Protein AF-A0AAN6W447-F1 (afdb_monomer_lite)

Sequence (96 aa):
PGYKYGMYQSALWSEDESVLNFAAGCFPQVPAERKQQVEAVTADRRSLKAWKLKDRLKIKFEATDNLAIHLLFDSQKRIIYLFHRAAYLKAHLNMW

Structure (mmCIF, N/CA/C/O backbone):
data_AF-A0AAN6W447-F1
#
_entry.id   AF-A0AAN6W447-F1
#
loop_
_atom_site.group_PDB
_atom_site.id
_atom_site.type_symbol
_atom_site.label_atom_id
_atom_site.label_alt_id
_atom_site.label_comp_id
_atom_site.label_asym_id
_atom_site.label_entity_id
_atom_site.label_seq_id
_atom_site.pdbx_PDB_ins_code
_atom_site.Cartn_x
_atom_site.Cartn_y
_atom_site.Cartn_z
_atom_site.occupancy
_atom_site.B_iso_or_equiv
_atom_site.auth_seq_id
_atom_site.auth_comp_id
_atom_site.auth_asym_id
_atom_site.auth_atom_id
_atom_site.pdbx_PDB_model_num
ATOM 1 N N . PRO A 1 1 ? -5.074 -1.184 -20.813 1.00 38.44 1 PRO A N 1
ATOM 2 C CA . PRO A 1 1 ? -6.166 -0.240 -20.460 1.00 38.44 1 PRO A CA 1
ATOM 3 C C . PRO A 1 1 ? -5.946 0.353 -19.059 1.00 38.44 1 PRO A C 1
ATOM 5 O O . PRO A 1 1 ? -5.881 -0.399 -18.093 1.00 38.44 1 PRO A O 1
ATOM 8 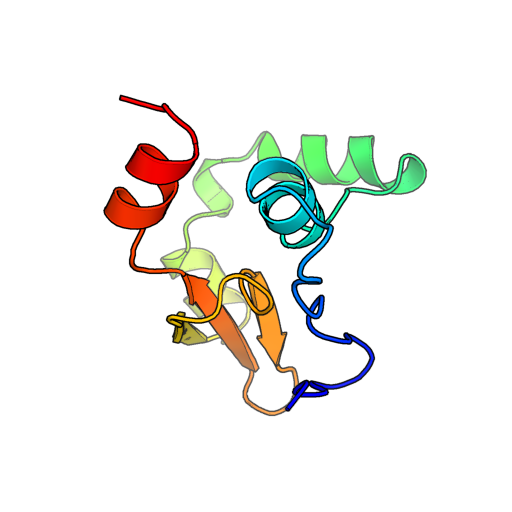N N . GLY A 1 2 ? -5.763 1.674 -18.953 1.00 42.56 2 GLY A N 1
ATOM 9 C CA . GLY A 1 2 ? -5.618 2.358 -17.662 1.00 42.56 2 GLY A CA 1
ATOM 10 C C . GLY A 1 2 ? -6.956 2.432 -16.933 1.00 42.56 2 GLY A C 1
ATOM 11 O O . GLY A 1 2 ? -7.956 2.833 -17.526 1.00 42.56 2 GLY A O 1
ATOM 12 N N . TYR A 1 3 ? -6.988 2.038 -15.662 1.00 40.97 3 TYR A N 1
ATOM 13 C CA . TYR A 1 3 ? -8.202 2.092 -14.852 1.00 40.97 3 TYR A CA 1
ATOM 14 C C . TYR A 1 3 ? -8.219 3.409 -14.070 1.00 40.97 3 TYR A C 1
ATOM 16 O O . TYR A 1 3 ? -7.311 3.695 -13.291 1.00 40.97 3 TYR A O 1
ATOM 24 N N . LYS A 1 4 ? -9.251 4.232 -14.289 1.00 41.25 4 LYS A N 1
ATOM 25 C CA . LYS A 1 4 ? -9.502 5.433 -13.484 1.00 41.25 4 LYS A CA 1
ATOM 26 C C . LYS A 1 4 ? -10.344 5.044 -12.273 1.00 41.25 4 LYS A C 1
ATOM 28 O O . LYS A 1 4 ? -11.490 4.633 -12.432 1.00 41.25 4 LYS A O 1
ATOM 33 N N . TYR A 1 5 ? -9.789 5.208 -11.079 1.00 50.53 5 TYR A N 1
ATOM 34 C CA . TYR A 1 5 ? -10.526 5.097 -9.822 1.00 50.53 5 TYR A CA 1
ATOM 35 C C . TYR A 1 5 ? -10.558 6.488 -9.174 1.00 50.53 5 TYR A C 1
ATOM 37 O O . TYR A 1 5 ? -9.592 6.937 -8.558 1.00 50.53 5 TYR A O 1
ATOM 45 N N . GLY A 1 6 ? -11.665 7.211 -9.362 1.00 59.06 6 GLY A N 1
ATOM 46 C CA . GLY A 1 6 ? -11.812 8.590 -8.883 1.00 59.06 6 GLY A CA 1
ATOM 47 C C . GLY A 1 6 ? -10.849 9.575 -9.568 1.00 59.06 6 GLY A C 1
ATOM 48 O O . GLY A 1 6 ? -10.749 9.590 -10.792 1.00 59.06 6 GLY A O 1
ATOM 49 N N . MET A 1 7 ? -10.157 10.401 -8.769 1.00 43.75 7 MET A N 1
ATOM 50 C CA . MET A 1 7 ? -9.147 11.382 -9.221 1.00 43.75 7 MET A CA 1
ATOM 51 C C . MET A 1 7 ? -7.751 10.769 -9.427 1.00 43.75 7 MET A C 1
ATOM 53 O O . MET A 1 7 ? -6.834 11.462 -9.861 1.00 43.75 7 MET A O 1
ATOM 57 N N . TYR A 1 8 ? -7.568 9.488 -9.100 1.00 52.06 8 TYR A N 1
ATOM 58 C CA . TYR A 1 8 ? -6.287 8.805 -9.219 1.00 52.06 8 TYR A CA 1
ATOM 59 C C . TYR A 1 8 ? -6.224 8.056 -10.556 1.00 52.06 8 TYR A C 1
ATOM 61 O O . TYR A 1 8 ? -6.997 7.127 -10.816 1.00 52.06 8 TYR A O 1
ATOM 69 N N . GLN A 1 9 ? -5.310 8.480 -11.427 1.00 54.78 9 GLN A N 1
ATOM 70 C CA . GLN A 1 9 ? -4.906 7.702 -12.592 1.00 54.78 9 GLN A CA 1
ATOM 71 C C . GLN A 1 9 ? -3.869 6.687 -12.123 1.00 54.78 9 GLN A C 1
ATOM 73 O O . GLN A 1 9 ? -2.801 7.080 -11.661 1.00 54.78 9 GLN A O 1
ATOM 78 N N . SER A 1 10 ? -4.180 5.390 -12.234 1.00 55.62 10 SER A N 1
ATOM 79 C CA . SER A 1 10 ? -3.165 4.349 -12.068 1.00 55.62 10 SER A CA 1
ATOM 80 C C . SER A 1 10 ? -1.996 4.679 -12.992 1.00 55.62 10 SER A C 1
ATOM 82 O O . SER A 1 10 ? -2.235 4.836 -14.196 1.00 55.62 10 SER A O 1
ATOM 84 N N . ALA A 1 11 ? -0.780 4.797 -12.452 1.00 61.75 11 ALA A N 1
ATOM 85 C CA . ALA A 1 11 ? 0.418 4.954 -13.266 1.00 61.75 11 ALA A CA 1
ATOM 86 C C . ALA A 1 11 ? 0.400 3.872 -14.358 1.00 61.75 11 ALA A C 1
ATOM 88 O O . ALA A 1 11 ? 0.271 2.680 -14.068 1.00 61.75 11 ALA A O 1
ATOM 89 N N . LEU A 1 12 ? 0.393 4.297 -15.619 1.00 67.25 12 LEU A N 1
ATOM 90 C CA . LEU A 1 12 ? 0.530 3.390 -16.746 1.00 67.25 12 LEU A CA 1
ATOM 91 C C . LEU A 1 12 ? 2.019 3.114 -16.865 1.00 67.25 12 LEU A C 1
ATOM 93 O O . LEU A 1 12 ? 2.773 4.039 -17.147 1.00 67.25 12 LEU A O 1
ATOM 97 N N . TRP A 1 13 ? 2.421 1.870 -16.611 1.00 70.25 13 TRP A N 1
ATOM 98 C CA . TRP A 1 13 ? 3.806 1.469 -16.810 1.00 70.25 13 TRP A CA 1
ATOM 99 C C . TRP A 1 13 ? 4.157 1.670 -18.289 1.00 70.25 13 TRP A C 1
ATOM 101 O O . TRP A 1 13 ? 3.544 1.047 -19.159 1.00 70.25 13 TRP A O 1
ATOM 111 N N . SER A 1 14 ? 5.078 2.596 -18.560 1.00 76.44 14 SER A N 1
ATOM 112 C CA . SER A 1 14 ? 5.600 2.840 -19.907 1.00 76.44 14 SER A CA 1
ATOM 113 C C . SER A 1 14 ? 6.699 1.832 -20.240 1.00 76.44 14 SER A C 1
ATOM 115 O O . SER A 1 14 ? 7.458 1.444 -19.353 1.00 76.44 14 SER A O 1
ATOM 117 N N . GLU A 1 15 ? 6.836 1.444 -21.510 1.00 74.44 15 GLU A N 1
ATOM 118 C CA . GLU A 1 15 ? 7.914 0.542 -21.959 1.00 74.44 15 GLU A CA 1
ATOM 119 C C . GLU A 1 15 ? 9.313 1.130 -21.697 1.00 74.44 15 GLU A C 1
ATOM 121 O O . GLU A 1 15 ? 10.253 0.391 -21.413 1.00 74.44 15 GLU A O 1
ATOM 126 N N . ASP A 1 16 ? 9.427 2.461 -21.692 1.00 82.44 16 ASP A N 1
ATOM 127 C CA . ASP A 1 16 ? 10.670 3.189 -21.403 1.00 82.44 16 ASP A CA 1
ATOM 128 C C . ASP A 1 16 ? 10.936 3.387 -19.896 1.00 82.44 16 ASP A C 1
ATOM 130 O O . ASP A 1 16 ? 11.970 3.928 -19.497 1.00 82.44 16 ASP A O 1
ATOM 134 N N . GLU A 1 17 ? 9.997 3.000 -19.027 1.00 82.69 17 GLU A N 1
ATOM 135 C CA . GLU A 1 17 ? 10.090 3.221 -17.586 1.00 82.69 17 GLU A CA 1
ATOM 136 C C . GLU A 1 17 ? 10.689 2.005 -16.869 1.00 82.69 17 GLU A C 1
ATOM 138 O O . GLU A 1 17 ? 10.201 0.875 -16.959 1.00 82.69 17 GLU A O 1
ATOM 143 N N . SER A 1 18 ? 11.738 2.245 -16.078 1.00 83.81 18 SER A N 1
ATOM 144 C CA . SER A 1 18 ? 12.320 1.200 -15.237 1.00 83.81 18 SER A CA 1
ATOM 145 C C . SER A 1 18 ? 11.335 0.737 -14.159 1.00 83.81 18 SER A C 1
ATOM 147 O O . SER A 1 18 ? 10.576 1.529 -13.599 1.00 83.81 18 SER A O 1
ATOM 149 N N . VAL A 1 19 ? 11.410 -0.543 -13.784 1.00 79.56 19 VAL A N 1
ATOM 150 C CA . VAL A 1 19 ? 10.589 -1.114 -12.699 1.00 79.56 19 VAL A CA 1
ATOM 151 C C . VAL A 1 19 ? 10.750 -0.332 -11.389 1.00 79.56 19 VAL A C 1
ATOM 153 O O . VAL A 1 19 ? 9.788 -0.184 -10.640 1.00 79.56 19 VAL A O 1
ATOM 156 N N . LEU A 1 20 ? 11.948 0.199 -11.123 1.00 81.88 20 LEU A N 1
ATOM 157 C CA . LEU A 1 20 ? 12.225 1.034 -9.952 1.00 81.88 20 LEU A CA 1
ATOM 158 C C . LEU A 1 20 ? 11.441 2.350 -9.988 1.00 81.88 20 LEU A C 1
ATOM 160 O O . LEU A 1 20 ? 10.825 2.711 -8.987 1.00 81.88 20 LEU A O 1
ATOM 164 N N . ASN A 1 21 ? 11.439 3.038 -11.132 1.00 82.12 21 ASN A N 1
ATOM 165 C CA . ASN A 1 21 ? 10.719 4.300 -11.302 1.00 82.12 21 ASN A CA 1
ATOM 166 C C . ASN A 1 21 ? 9.206 4.081 -11.212 1.00 82.12 21 ASN A C 1
ATOM 168 O O . ASN A 1 21 ? 8.537 4.770 -10.440 1.00 82.12 21 ASN A O 1
ATOM 172 N N . PHE A 1 22 ? 8.704 3.043 -11.886 1.00 83.25 22 PHE A N 1
ATOM 173 C CA . PHE A 1 22 ? 7.298 2.661 -11.827 1.00 83.25 22 PHE A CA 1
ATOM 174 C C . PHE A 1 22 ? 6.865 2.335 -10.393 1.00 83.25 22 PHE A C 1
ATOM 176 O O . PHE A 1 22 ? 5.874 2.870 -9.889 1.00 83.25 22 PHE A O 1
ATOM 183 N N . ALA A 1 23 ? 7.633 1.490 -9.695 1.00 80.88 23 ALA A N 1
ATOM 184 C CA . ALA A 1 23 ? 7.343 1.124 -8.316 1.00 80.88 23 ALA A CA 1
ATOM 185 C C . ALA A 1 23 ? 7.358 2.354 -7.402 1.00 80.88 23 ALA A C 1
ATOM 187 O O . ALA A 1 23 ? 6.425 2.526 -6.623 1.00 80.88 23 ALA A O 1
ATOM 188 N N . ALA A 1 24 ? 8.353 3.238 -7.526 1.00 81.06 24 ALA A N 1
ATOM 189 C CA . ALA A 1 24 ? 8.431 4.474 -6.748 1.00 81.06 24 ALA A CA 1
ATOM 190 C C . ALA A 1 24 ? 7.226 5.403 -6.989 1.00 81.06 24 ALA A C 1
ATOM 192 O O . ALA A 1 24 ? 6.734 6.017 -6.040 1.00 81.06 24 ALA A O 1
ATOM 193 N N . GLY A 1 25 ? 6.721 5.467 -8.226 1.00 79.75 25 GLY A N 1
ATOM 194 C CA . GLY A 1 25 ? 5.525 6.230 -8.592 1.00 79.75 25 GLY A CA 1
ATOM 195 C C . GLY A 1 25 ? 4.212 5.641 -8.061 1.00 79.75 25 GLY A C 1
ATOM 196 O O . GLY A 1 25 ? 3.248 6.376 -7.849 1.00 79.75 25 GLY A O 1
ATOM 197 N N . CYS A 1 26 ? 4.168 4.332 -7.794 1.00 80.50 26 CYS A N 1
ATOM 198 C CA . CYS A 1 26 ? 2.987 3.667 -7.236 1.00 80.50 26 CYS A CA 1
ATOM 199 C C . CYS A 1 26 ? 2.771 3.967 -5.743 1.00 80.50 26 CYS A C 1
ATOM 201 O O . CYS A 1 26 ? 1.650 3.840 -5.251 1.00 80.50 26 CYS A O 1
ATOM 203 N N . PHE A 1 2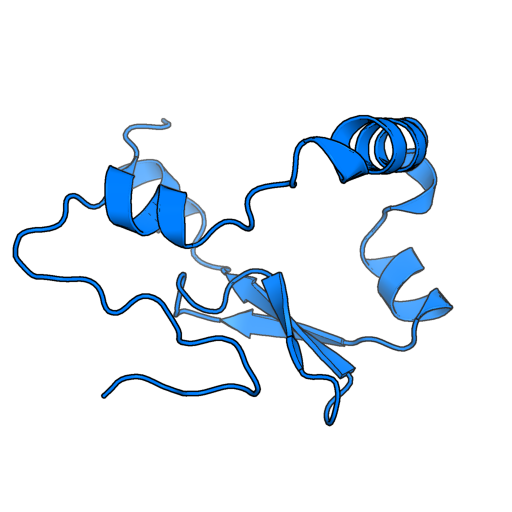7 ? 3.813 4.361 -5.002 1.00 77.88 27 PHE A N 1
ATOM 204 C CA . PHE A 1 27 ? 3.676 4.714 -3.588 1.00 77.88 27 PHE A CA 1
ATOM 205 C C . PHE A 1 27 ? 3.357 6.207 -3.422 1.00 77.88 27 PHE A C 1
ATOM 207 O O . PHE A 1 27 ? 4.036 7.054 -4.008 1.00 77.88 27 PHE A O 1
ATOM 214 N N . PRO A 1 28 ? 2.355 6.565 -2.597 1.00 72.38 28 PRO A N 1
ATOM 215 C CA . PRO A 1 28 ? 2.003 7.959 -2.377 1.00 72.38 28 PRO A CA 1
ATOM 216 C C . PRO A 1 28 ? 3.170 8.715 -1.735 1.00 72.38 28 PRO A C 1
ATOM 218 O O . PRO A 1 28 ? 3.642 8.365 -0.652 1.00 72.38 28 PRO A O 1
ATOM 221 N N . GLN A 1 29 ? 3.606 9.786 -2.394 1.00 76.06 29 GLN A N 1
ATOM 222 C CA . GLN A 1 29 ? 4.602 10.704 -1.855 1.00 76.06 29 GLN A CA 1
ATOM 223 C C . GLN A 1 29 ? 3.932 11.639 -0.847 1.00 76.06 29 GLN A C 1
ATOM 225 O O . GLN A 1 29 ? 2.910 12.258 -1.144 1.00 76.06 29 GLN A O 1
ATOM 230 N N . VAL A 1 30 ? 4.493 11.741 0.359 1.00 78.38 30 VAL A N 1
ATOM 231 C CA . VAL A 1 30 ? 3.969 12.639 1.396 1.00 78.38 30 VAL A CA 1
ATOM 232 C C . VAL A 1 30 ? 4.390 14.077 1.064 1.00 78.38 30 VAL A C 1
ATOM 234 O O . VAL A 1 30 ? 5.595 14.353 1.056 1.00 78.38 30 VAL A O 1
ATOM 237 N N . PRO A 1 31 ? 3.445 15.010 0.823 1.00 82.06 31 PRO A N 1
ATOM 238 C CA . PRO A 1 31 ? 3.776 16.416 0.602 1.00 82.06 31 PRO A CA 1
ATOM 239 C C . PRO A 1 31 ? 4.547 16.985 1.794 1.00 82.06 31 PRO A C 1
ATOM 241 O O . PRO A 1 31 ? 4.248 16.639 2.939 1.00 82.06 31 PRO A O 1
ATOM 244 N N . ALA A 1 32 ? 5.502 17.885 1.542 1.00 83.62 32 ALA A N 1
ATOM 245 C CA . ALA A 1 32 ? 6.353 18.464 2.587 1.00 83.62 32 ALA A CA 1
ATOM 246 C C . ALA A 1 32 ? 5.535 19.055 3.752 1.00 83.62 32 ALA A C 1
ATOM 248 O O . ALA A 1 32 ? 5.841 18.798 4.912 1.00 83.62 32 ALA A O 1
ATOM 249 N N . GLU A 1 33 ? 4.434 19.732 3.431 1.00 87.88 33 GLU A N 1
ATOM 250 C CA . GLU A 1 33 ? 3.494 20.345 4.379 1.00 87.88 33 GLU A CA 1
ATOM 251 C C . GLU A 1 33 ? 2.848 19.344 5.348 1.00 87.88 33 GLU A C 1
ATOM 253 O O . GLU A 1 33 ? 2.476 19.700 6.463 1.00 87.88 33 GLU A O 1
ATOM 258 N N . ARG A 1 34 ? 2.709 18.077 4.939 1.00 83.12 34 ARG A N 1
ATOM 259 C CA . ARG A 1 34 ? 2.079 17.022 5.747 1.00 83.12 34 ARG A CA 1
ATOM 260 C C . ARG A 1 34 ? 3.084 16.087 6.409 1.00 83.12 34 ARG A C 1
ATOM 262 O O . ARG A 1 34 ? 2.657 15.223 7.173 1.00 83.12 34 ARG A O 1
ATOM 269 N N . LYS A 1 35 ? 4.392 16.244 6.165 1.00 84.25 35 LYS A N 1
ATOM 270 C CA . LYS A 1 35 ? 5.424 15.354 6.728 1.00 84.25 35 LYS A CA 1
ATOM 271 C C . LYS A 1 35 ? 5.352 15.284 8.249 1.00 84.25 35 LYS A C 1
ATOM 273 O O . LYS A 1 35 ? 5.211 14.193 8.787 1.00 84.25 35 LYS A O 1
ATOM 278 N N . GLN A 1 36 ? 5.321 16.433 8.923 1.00 84.62 36 GLN A N 1
ATOM 279 C CA . GLN A 1 36 ? 5.272 16.493 10.387 1.00 84.62 36 GLN A CA 1
ATOM 280 C C . GLN A 1 36 ? 3.999 15.843 10.960 1.00 84.62 36 GLN A C 1
ATOM 282 O O . GLN A 1 36 ? 4.043 15.161 11.981 1.00 84.62 36 GLN A O 1
ATOM 287 N N . GLN A 1 37 ? 2.858 16.000 10.281 1.00 83.31 37 GLN A N 1
ATOM 288 C CA . GLN A 1 37 ? 1.605 15.359 10.683 1.00 83.31 37 GLN A CA 1
ATOM 289 C C . GLN A 1 37 ? 1.667 13.835 10.504 1.00 83.31 37 GLN A C 1
ATOM 291 O O . GLN A 1 37 ? 1.236 13.088 11.382 1.00 83.31 37 GLN A O 1
ATOM 296 N N . VAL A 1 38 ? 2.217 13.364 9.381 1.00 81.62 38 VAL A N 1
ATOM 297 C CA . VAL A 1 38 ? 2.412 11.932 9.122 1.00 81.62 38 VAL A CA 1
ATOM 298 C C . VAL A 1 38 ? 3.400 11.327 10.119 1.00 81.62 38 VAL A C 1
ATOM 300 O O . VAL A 1 38 ? 3.148 10.231 10.616 1.00 81.62 38 VAL A O 1
ATOM 303 N N . GLU A 1 39 ? 4.472 12.031 10.475 1.00 83.81 39 GLU A N 1
ATOM 304 C CA . GLU A 1 39 ? 5.434 11.617 11.505 1.00 83.81 39 GLU A CA 1
ATOM 305 C C . GLU A 1 39 ? 4.778 11.509 12.884 1.00 83.81 39 GLU A C 1
ATOM 307 O O . GLU A 1 39 ? 4.916 10.486 13.552 1.00 83.81 39 GLU A O 1
ATOM 312 N N . ALA A 1 40 ? 3.982 12.504 13.285 1.00 83.00 40 ALA A N 1
ATOM 313 C CA . ALA A 1 40 ? 3.257 12.476 14.554 1.00 83.00 40 ALA A CA 1
ATOM 314 C C . ALA A 1 40 ? 2.272 11.295 14.634 1.00 83.00 40 ALA A C 1
ATOM 316 O O . ALA A 1 40 ? 2.172 10.626 15.662 1.00 83.00 40 ALA A O 1
ATOM 317 N N . VAL A 1 41 ? 1.574 10.995 13.534 1.00 78.25 41 VAL A N 1
ATOM 318 C CA . VAL A 1 41 ? 0.648 9.855 13.459 1.00 78.25 41 VAL A CA 1
ATOM 319 C C . VAL A 1 41 ? 1.402 8.522 13.418 1.00 78.25 41 VAL A C 1
ATOM 321 O O . VAL A 1 41 ? 0.971 7.556 14.046 1.00 78.25 41 VAL A O 1
ATOM 324 N N . THR A 1 42 ? 2.541 8.449 12.725 1.00 78.00 42 THR A N 1
ATOM 325 C CA . THR A 1 42 ? 3.358 7.225 12.658 1.00 78.00 42 THR A CA 1
ATOM 326 C C . THR A 1 42 ? 4.173 6.960 13.921 1.00 78.00 42 THR A C 1
ATOM 328 O O . THR A 1 42 ? 4.518 5.800 14.154 1.00 78.00 42 THR A O 1
ATOM 331 N N . ALA A 1 43 ? 4.415 7.961 14.774 1.00 80.75 43 ALA A N 1
ATOM 332 C CA . ALA A 1 43 ? 5.028 7.782 16.091 1.00 80.75 43 ALA A CA 1
ATOM 333 C C . ALA A 1 43 ? 4.199 6.840 16.985 1.00 80.75 43 ALA A C 1
ATOM 335 O O . ALA A 1 43 ? 4.756 5.982 17.673 1.00 80.75 43 ALA A O 1
ATOM 336 N N . ASP A 1 44 ? 2.865 6.895 16.898 1.00 76.56 44 ASP A N 1
ATOM 337 C CA . ASP A 1 44 ? 1.977 5.919 17.535 1.00 76.56 44 ASP A CA 1
ATOM 338 C C . ASP A 1 44 ? 1.700 4.712 16.620 1.00 76.56 44 ASP A C 1
ATOM 340 O O . ASP A 1 44 ? 0.574 4.410 16.209 1.00 76.56 44 ASP A O 1
ATOM 344 N N . ARG A 1 45 ? 2.751 3.932 16.343 1.00 67.81 45 ARG A N 1
ATOM 345 C CA . ARG A 1 45 ? 2.652 2.680 15.565 1.00 67.81 45 ARG A CA 1
ATOM 346 C C . ARG A 1 45 ? 1.609 1.697 16.112 1.00 67.81 45 ARG A C 1
ATOM 348 O O . ARG A 1 45 ? 1.131 0.828 15.381 1.00 67.81 45 ARG A O 1
ATOM 355 N N . ARG A 1 46 ? 1.245 1.788 17.399 1.00 68.62 46 ARG A N 1
ATOM 356 C CA . ARG A 1 46 ? 0.290 0.869 18.036 1.00 68.62 46 ARG A CA 1
ATOM 357 C C . ARG A 1 46 ? -1.151 1.152 17.618 1.00 68.62 46 ARG A C 1
ATOM 359 O O . ARG A 1 46 ? -1.967 0.223 17.695 1.00 68.62 46 ARG A O 1
ATOM 366 N N . SER A 1 47 ? -1.492 2.369 17.195 1.00 67.81 47 SER A N 1
ATOM 367 C CA . SER A 1 47 ? -2.840 2.720 16.726 1.00 67.81 47 SER A CA 1
ATOM 368 C C . SER A 1 47 ? -3.058 2.483 15.229 1.00 67.81 47 SER A C 1
ATOM 370 O O . SER A 1 47 ? -4.201 2.275 14.823 1.00 67.81 47 SER A O 1
ATOM 372 N N . LEU A 1 48 ? -1.984 2.366 14.444 1.00 74.62 48 LEU A N 1
ATOM 373 C CA . LEU A 1 48 ? -2.008 2.166 12.987 1.00 74.62 48 LEU A CA 1
ATOM 374 C C . LEU A 1 48 ? -2.076 0.701 12.526 1.00 74.62 48 LEU A C 1
ATOM 376 O O . LEU A 1 48 ? -1.743 0.376 11.387 1.00 74.62 48 LEU A O 1
ATOM 380 N N . LYS A 1 49 ? -2.512 -0.225 13.386 1.00 84.12 49 LYS A N 1
ATOM 381 C CA . LYS A 1 49 ? -2.697 -1.620 12.960 1.00 84.12 49 LYS A CA 1
ATOM 382 C C . LYS A 1 49 ? -3.849 -1.705 11.956 1.00 84.12 49 LYS A C 1
ATOM 384 O O . LYS A 1 49 ? -4.910 -1.137 12.203 1.00 84.12 49 LYS A O 1
ATOM 389 N N . ALA A 1 50 ? -3.685 -2.487 10.887 1.00 83.38 50 ALA A N 1
ATOM 390 C CA . ALA A 1 50 ? -4.708 -2.652 9.850 1.00 83.38 50 ALA A CA 1
ATOM 391 C C . ALA A 1 50 ? -6.085 -3.014 10.434 1.00 83.38 50 ALA A C 1
ATOM 393 O O . ALA A 1 50 ? -7.088 -2.400 10.090 1.00 83.38 50 ALA A O 1
ATOM 394 N N . TRP A 1 51 ? -6.146 -3.930 11.406 1.00 84.25 51 TRP A N 1
ATOM 395 C CA . TRP A 1 51 ? -7.410 -4.288 12.060 1.00 84.25 51 TRP A CA 1
ATOM 396 C C . TRP A 1 51 ? -8.036 -3.136 12.867 1.00 84.25 51 TRP A C 1
ATOM 398 O O . TRP A 1 51 ? -9.257 -3.014 12.888 1.00 84.25 51 TRP A O 1
ATOM 408 N N . LYS A 1 52 ? -7.231 -2.250 13.473 1.00 86.25 52 LYS A N 1
ATOM 409 C CA . LYS A 1 52 ? -7.734 -1.037 14.142 1.00 86.25 52 LYS A CA 1
ATOM 410 C C . LYS A 1 52 ? -8.261 -0.027 13.131 1.00 86.25 52 LYS A C 1
ATOM 412 O O . LYS A 1 52 ? -9.284 0.594 13.383 1.00 86.25 52 LYS A O 1
ATOM 417 N N . LEU A 1 53 ? -7.589 0.126 11.990 1.00 83.62 53 LEU A N 1
ATOM 418 C CA . LEU A 1 53 ? -8.050 0.992 10.902 1.00 83.62 53 LEU A CA 1
ATOM 419 C C . LEU A 1 53 ? -9.366 0.479 10.308 1.00 83.62 53 LEU A C 1
ATOM 421 O O . LEU A 1 53 ? -10.311 1.253 10.172 1.00 83.62 53 LEU A O 1
ATOM 425 N N . LYS A 1 54 ? -9.452 -0.833 10.049 1.00 86.12 54 LYS A N 1
ATOM 426 C CA . LYS A 1 54 ? -10.682 -1.525 9.635 1.00 86.12 54 LYS A CA 1
ATOM 427 C C . LYS A 1 54 ? -11.832 -1.209 10.585 1.00 86.12 54 LYS A C 1
ATOM 429 O O . LYS A 1 54 ? -12.909 -0.831 10.135 1.00 86.12 54 LYS A O 1
ATOM 434 N N . ASP A 1 55 ? -11.602 -1.341 11.888 1.00 87.81 55 ASP A N 1
ATOM 435 C CA . ASP A 1 55 ? -12.657 -1.140 12.876 1.00 87.81 55 ASP A CA 1
ATOM 436 C C . ASP A 1 55 ? -13.050 0.336 13.060 1.00 87.81 55 ASP A C 1
ATOM 438 O O . ASP A 1 55 ? -14.238 0.659 13.063 1.00 87.81 55 ASP A O 1
ATOM 442 N N . ARG A 1 56 ? -12.073 1.248 13.139 1.00 87.94 56 ARG A N 1
ATOM 443 C CA . ARG A 1 56 ? -12.306 2.686 13.372 1.00 87.94 56 ARG A CA 1
ATOM 444 C C . ARG A 1 56 ? -12.934 3.393 12.177 1.00 87.94 56 ARG A C 1
ATOM 446 O O . ARG A 1 56 ? -13.851 4.186 12.349 1.00 87.94 56 ARG A O 1
ATOM 453 N N . LEU A 1 57 ? -12.427 3.124 10.975 1.00 86.56 57 LEU A N 1
ATOM 454 C CA . LEU A 1 57 ? -12.828 3.830 9.754 1.00 86.56 57 LEU A CA 1
ATOM 455 C C . LEU A 1 57 ? -13.866 3.054 8.937 1.00 86.56 57 LEU A C 1
ATOM 457 O O . LEU A 1 57 ? -14.324 3.536 7.903 1.00 86.56 57 LEU A O 1
ATOM 461 N N . LYS A 1 58 ? -14.239 1.847 9.389 1.00 89.75 58 LYS A N 1
ATOM 462 C CA . LYS A 1 58 ? -15.153 0.935 8.683 1.00 89.75 58 LYS A CA 1
ATOM 463 C C . LYS A 1 58 ? -14.729 0.718 7.225 1.00 89.75 58 LYS A C 1
ATOM 465 O O . LYS A 1 58 ? -15.568 0.660 6.326 1.00 89.75 58 LYS A O 1
ATOM 470 N N . ILE A 1 59 ? -13.415 0.613 7.019 1.00 90.44 59 ILE A N 1
ATOM 471 C CA . ILE A 1 59 ? -12.788 0.319 5.730 1.00 90.44 59 ILE A CA 1
ATOM 472 C C . ILE A 1 59 ? -12.529 -1.179 5.585 1.00 90.44 59 ILE A C 1
ATOM 474 O O . ILE A 1 59 ? -12.371 -1.898 6.569 1.00 90.44 59 ILE A O 1
ATOM 478 N N . LYS A 1 60 ? -12.448 -1.654 4.351 1.00 92.12 60 LYS A N 1
ATOM 479 C CA . LYS A 1 60 ? -12.068 -3.014 3.979 1.00 92.12 60 LYS A CA 1
ATOM 480 C C . LYS A 1 60 ? -10.675 -2.997 3.361 1.00 92.12 60 LYS A C 1
ATOM 482 O O . LYS A 1 60 ? -10.262 -1.997 2.785 1.00 92.12 60 LYS A O 1
ATOM 487 N N . PHE A 1 61 ? -9.974 -4.116 3.471 1.00 91.56 61 PHE A N 1
ATOM 488 C CA . PHE A 1 61 ? -8.727 -4.342 2.751 1.00 91.56 61 PHE A CA 1
ATOM 489 C C . PHE A 1 61 ? -8.971 -5.437 1.728 1.00 91.56 61 PHE A C 1
ATOM 491 O O . PHE A 1 61 ? -9.444 -6.510 2.104 1.00 91.56 61 PHE A O 1
ATOM 498 N N . GLU A 1 62 ? -8.659 -5.166 0.468 1.00 92.38 62 GLU A N 1
ATOM 499 C CA . GLU A 1 62 ? -8.769 -6.148 -0.609 1.00 92.38 62 GLU A CA 1
ATOM 500 C C . GLU A 1 62 ? -7.418 -6.355 -1.274 1.00 92.38 62 GLU A C 1
ATOM 502 O O . GLU A 1 62 ? -6.649 -5.413 -1.450 1.00 92.38 62 GLU A O 1
ATOM 507 N N . ALA A 1 63 ? -7.112 -7.602 -1.615 1.00 91.56 63 ALA A N 1
ATOM 508 C CA . ALA A 1 63 ? -5.879 -7.925 -2.308 1.00 91.56 63 ALA A CA 1
ATOM 509 C C . ALA A 1 63 ? -5.936 -7.428 -3.761 1.00 91.56 63 ALA A C 1
ATOM 511 O O . ALA A 1 63 ? -6.977 -7.495 -4.409 1.00 91.56 63 ALA A O 1
ATOM 512 N N . THR A 1 64 ? -4.805 -6.961 -4.284 1.00 88.69 64 THR A N 1
ATOM 513 C CA . THR A 1 64 ? -4.642 -6.600 -5.697 1.00 88.69 64 THR A CA 1
ATOM 514 C C . THR A 1 64 ? -3.343 -7.170 -6.260 1.00 88.69 64 THR A C 1
ATOM 516 O O . THR A 1 64 ? -2.364 -7.344 -5.529 1.00 88.69 64 THR A O 1
ATOM 519 N N . ASP A 1 65 ? -3.356 -7.457 -7.560 1.00 87.62 65 ASP A N 1
ATOM 520 C CA . ASP A 1 65 ? -2.183 -7.782 -8.382 1.00 87.62 65 ASP A CA 1
ATOM 521 C C . ASP A 1 65 ? -1.648 -6.569 -9.148 1.00 87.62 65 ASP A C 1
ATOM 523 O O . ASP A 1 65 ? -0.593 -6.633 -9.771 1.00 87.62 65 ASP A O 1
ATOM 527 N N . ASN A 1 66 ? -2.361 -5.446 -9.096 1.00 85.94 66 ASN A N 1
ATOM 528 C CA . ASN A 1 66 ? -1.954 -4.216 -9.743 1.00 85.94 66 ASN A CA 1
ATOM 529 C C . ASN A 1 66 ? -1.270 -3.301 -8.720 1.00 85.94 66 ASN A C 1
ATOM 531 O O . ASN A 1 66 ? -1.929 -2.715 -7.857 1.00 85.94 66 ASN A O 1
ATOM 535 N N . LEU A 1 67 ? 0.056 -3.182 -8.829 1.00 85.44 67 LEU A N 1
ATOM 536 C CA . LEU A 1 67 ? 0.858 -2.320 -7.960 1.00 85.44 67 LEU A CA 1
ATOM 537 C C . LEU A 1 67 ? 0.424 -0.850 -8.056 1.00 85.44 67 LEU A C 1
ATOM 539 O O . LEU A 1 67 ? 0.434 -0.156 -7.046 1.00 85.44 67 LEU A O 1
ATOM 543 N N . ALA A 1 68 ? -0.054 -0.404 -9.221 1.00 83.19 68 ALA A N 1
ATOM 544 C CA . ALA A 1 68 ? -0.480 0.975 -9.434 1.00 83.19 68 ALA A CA 1
ATOM 545 C C . ALA A 1 68 ? -1.733 1.364 -8.645 1.00 83.19 68 ALA A C 1
ATOM 547 O O . ALA A 1 68 ? -2.006 2.545 -8.522 1.00 83.19 68 ALA A O 1
ATOM 548 N N . ILE A 1 69 ? -2.512 0.417 -8.116 1.00 84.69 69 ILE A N 1
ATOM 549 C CA . ILE A 1 69 ? -3.643 0.738 -7.226 1.00 84.69 69 ILE A CA 1
ATOM 550 C C . ILE A 1 69 ? -3.339 0.404 -5.766 1.00 84.69 69 ILE A C 1
ATOM 552 O O . ILE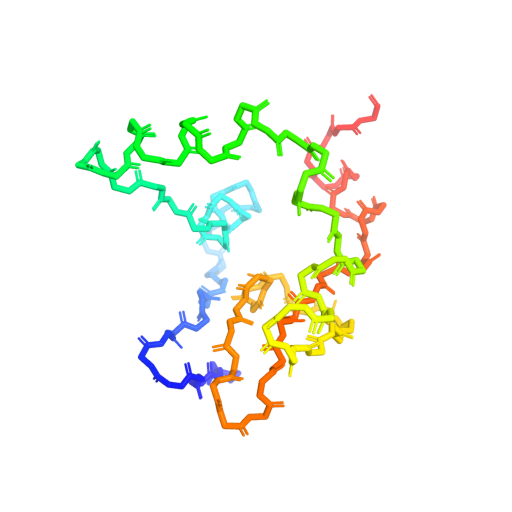 A 1 69 ? -4.231 0.445 -4.921 1.00 84.69 69 ILE A O 1
ATOM 556 N N . HIS A 1 70 ? -2.094 0.056 -5.443 1.00 87.06 70 HIS A N 1
ATOM 557 C CA . HIS A 1 70 ? -1.701 -0.205 -4.070 1.00 87.06 70 HIS A CA 1
ATOM 558 C C . HIS A 1 70 ? -1.932 1.032 -3.188 1.00 87.06 70 HIS A C 1
ATOM 560 O O . HIS A 1 70 ? -1.587 2.147 -3.555 1.00 87.06 70 HIS A O 1
ATOM 566 N N . LEU A 1 71 ? -2.530 0.824 -2.010 1.00 86.56 71 LEU A N 1
ATOM 567 C CA . LEU A 1 71 ? -2.921 1.858 -1.044 1.00 86.56 71 LEU A CA 1
ATOM 568 C C . LEU A 1 71 ? -3.977 2.849 -1.551 1.00 86.56 71 LEU A C 1
ATOM 570 O O . LEU A 1 71 ? -4.304 3.804 -0.844 1.00 86.56 71 LEU A O 1
ATOM 574 N N . LEU A 1 72 ? -4.571 2.603 -2.720 1.00 85.75 72 LEU A N 1
ATOM 575 C CA . LEU A 1 72 ? -5.662 3.423 -3.215 1.00 85.75 72 LEU A CA 1
ATOM 576 C C . LEU A 1 72 ? -6.921 3.198 -2.373 1.00 85.75 72 LEU A C 1
ATOM 578 O O . LEU A 1 72 ? -7.335 2.056 -2.161 1.00 85.75 72 LEU A O 1
ATOM 582 N N . PHE A 1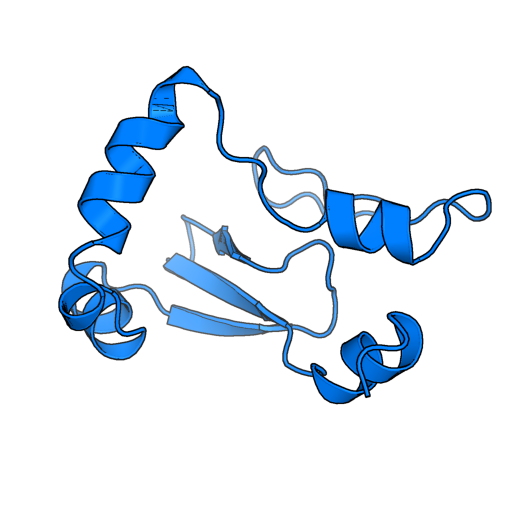 73 ? -7.536 4.294 -1.925 1.00 85.62 73 PHE A N 1
ATOM 583 C CA . PHE A 1 73 ? -8.796 4.271 -1.191 1.00 85.62 73 PHE A CA 1
ATOM 584 C C . PHE A 1 73 ? -9.992 4.513 -2.123 1.00 85.62 73 PHE A C 1
ATOM 586 O O . PHE A 1 73 ? -10.174 5.60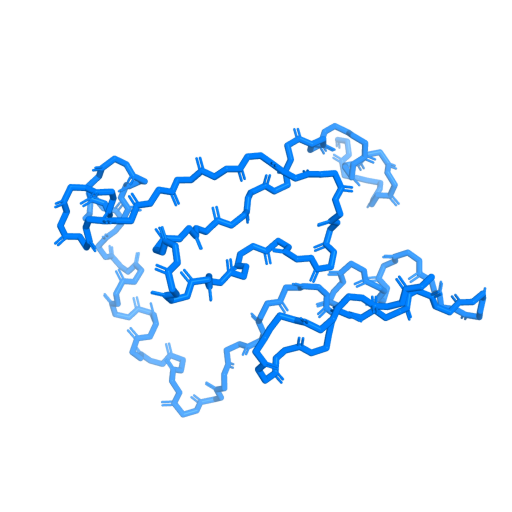9 -2.651 1.00 85.62 73 PHE A O 1
ATOM 593 N N . ASP A 1 74 ? -10.833 3.494 -2.284 1.00 87.31 74 ASP A N 1
ATOM 594 C CA . ASP A 1 74 ? -12.145 3.581 -2.923 1.00 87.31 74 ASP A CA 1
ATOM 595 C C . ASP A 1 74 ? -13.171 4.050 -1.884 1.00 87.31 74 ASP A C 1
ATOM 597 O O . ASP A 1 74 ? -13.580 3.287 -1.007 1.00 87.31 74 ASP A O 1
ATOM 601 N N . SER A 1 75 ? -13.583 5.316 -1.965 1.00 85.75 75 SER A N 1
ATOM 602 C CA . SER A 1 75 ? -14.518 5.918 -1.010 1.00 85.75 75 SER A CA 1
ATOM 603 C C . SER A 1 75 ? -15.944 5.376 -1.124 1.00 85.75 75 SER A C 1
ATOM 605 O O . SER A 1 75 ? -16.656 5.345 -0.118 1.00 85.75 75 SER A O 1
ATOM 607 N N . GLN A 1 76 ? -16.356 4.915 -2.310 1.00 86.94 76 GLN A N 1
ATOM 608 C CA . GLN A 1 76 ? -17.692 4.361 -2.538 1.00 86.94 76 GLN A CA 1
ATOM 609 C C . GLN A 1 76 ? -17.827 3.001 -1.861 1.00 86.94 76 GLN A C 1
ATOM 611 O O . GLN A 1 76 ? -18.816 2.727 -1.182 1.00 86.94 76 GLN A O 1
ATOM 616 N N . LYS A 1 77 ? -16.803 2.158 -2.004 1.00 86.06 77 LYS A N 1
ATOM 617 C CA . LYS A 1 77 ? -16.787 0.809 -1.426 1.00 86.06 77 LYS A CA 1
ATOM 618 C C . LYS A 1 77 ? -16.125 0.744 -0.048 1.00 86.06 77 LYS A C 1
ATOM 620 O O . LYS A 1 77 ? -16.199 -0.290 0.619 1.00 86.06 77 LYS A O 1
ATOM 625 N N . ARG A 1 7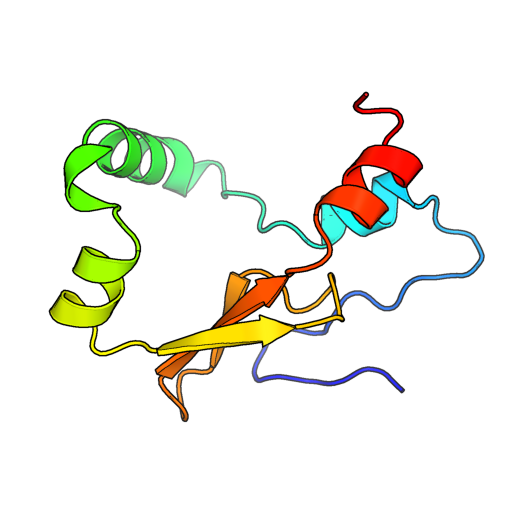8 ? -15.489 1.841 0.377 1.00 88.94 78 ARG A N 1
ATOM 626 C CA . ARG A 1 78 ? -14.616 1.948 1.556 1.00 88.94 78 ARG A CA 1
ATOM 627 C C . ARG A 1 78 ? -13.510 0.894 1.549 1.00 88.94 78 ARG A C 1
ATOM 629 O O . ARG A 1 78 ? -13.261 0.265 2.572 1.00 88.94 78 ARG A O 1
ATOM 636 N N . ILE A 1 79 ? -12.867 0.671 0.408 1.00 91.25 79 ILE A N 1
ATOM 637 C CA . ILE A 1 79 ? -11.819 -0.347 0.241 1.00 91.25 79 ILE A CA 1
ATOM 638 C C . ILE A 1 79 ? -10.459 0.330 0.110 1.00 91.25 79 ILE A C 1
ATOM 640 O O . ILE A 1 79 ? -10.329 1.315 -0.606 1.00 91.25 79 ILE A O 1
ATOM 644 N N . ILE A 1 80 ? -9.443 -0.221 0.770 1.00 89.62 80 ILE A N 1
ATOM 645 C CA . ILE A 1 80 ? -8.034 0.025 0.459 1.00 89.62 80 ILE A CA 1
ATOM 646 C C . ILE A 1 80 ? -7.470 -1.221 -0.222 1.00 89.62 80 ILE A C 1
ATOM 648 O O . ILE A 1 80 ? -7.543 -2.319 0.337 1.00 89.62 80 ILE A O 1
ATOM 652 N N . TYR A 1 81 ? -6.879 -1.056 -1.404 1.00 89.94 81 TYR A N 1
ATOM 653 C CA . TYR A 1 81 ? -6.266 -2.167 -2.132 1.00 89.94 81 TYR A CA 1
ATOM 654 C C . TYR A 1 81 ? -4.828 -2.425 -1.657 1.00 89.94 81 TYR A C 1
ATOM 656 O O . TYR A 1 81 ? -3.989 -1.525 -1.591 1.00 89.94 81 TYR A O 1
ATOM 664 N N . LEU A 1 82 ? -4.512 -3.675 -1.329 1.00 90.56 82 LEU A N 1
ATOM 665 C CA . LEU A 1 82 ? -3.207 -4.112 -0.842 1.00 90.56 82 LEU A CA 1
ATOM 666 C C . LEU A 1 82 ? -2.556 -5.044 -1.857 1.00 90.56 82 LEU A C 1
ATOM 668 O O . LEU A 1 82 ? -3.090 -6.107 -2.172 1.00 90.56 82 LEU A O 1
ATOM 672 N N . PHE A 1 83 ? -1.390 -4.658 -2.366 1.00 89.56 83 PHE A N 1
ATOM 673 C CA . PHE A 1 83 ? -0.624 -5.518 -3.248 1.00 89.56 83 PHE A CA 1
ATOM 674 C C . PHE A 1 83 ? -0.102 -6.714 -2.452 1.00 89.56 83 PHE A C 1
ATOM 676 O O . PHE A 1 83 ? 0.559 -6.540 -1.428 1.00 89.56 83 PHE A O 1
ATOM 683 N N . HIS A 1 84 ? -0.428 -7.928 -2.893 1.00 88.62 84 HIS A N 1
ATOM 684 C CA . HIS A 1 84 ? -0.180 -9.134 -2.098 1.00 88.62 84 HIS A CA 1
ATOM 685 C C . HIS A 1 84 ? 1.010 -9.967 -2.588 1.00 88.62 84 HIS A C 1
ATOM 687 O O . HIS A 1 84 ? 1.536 -10.787 -1.836 1.00 88.62 84 HIS A O 1
ATOM 693 N N . ARG A 1 85 ? 1.514 -9.723 -3.806 1.00 87.50 85 ARG A N 1
ATOM 694 C CA . ARG A 1 85 ? 2.676 -10.436 -4.367 1.00 87.50 85 ARG A CA 1
ATOM 695 C C . ARG A 1 85 ? 4.009 -9.826 -3.922 1.00 87.50 85 ARG A C 1
ATOM 697 O O . ARG A 1 85 ? 4.884 -9.545 -4.736 1.00 87.50 85 ARG A O 1
ATOM 704 N N . ALA A 1 86 ? 4.197 -9.632 -2.617 1.00 82.56 86 ALA A N 1
ATOM 705 C CA . ALA A 1 86 ? 5.392 -8.977 -2.073 1.00 82.56 86 ALA A CA 1
ATOM 706 C C . ALA A 1 86 ? 6.710 -9.685 -2.454 1.00 82.56 86 ALA A C 1
ATOM 708 O O . ALA A 1 86 ? 7.716 -9.018 -2.667 1.00 82.56 86 ALA A O 1
ATOM 709 N N . ALA A 1 87 ? 6.710 -11.018 -2.587 1.00 83.88 87 ALA A N 1
ATOM 710 C CA . ALA A 1 87 ? 7.887 -11.779 -3.021 1.00 83.88 87 ALA A CA 1
ATOM 711 C C . ALA A 1 87 ? 8.315 -11.436 -4.459 1.00 83.88 87 ALA A C 1
ATOM 713 O O . ALA A 1 87 ? 9.500 -11.254 -4.722 1.00 83.88 87 ALA A O 1
ATOM 714 N N . TYR A 1 88 ? 7.345 -11.273 -5.366 1.00 82.50 88 TYR A N 1
ATOM 715 C CA . TYR A 1 88 ? 7.597 -10.842 -6.742 1.00 82.50 88 TYR A CA 1
ATOM 716 C C . TYR A 1 88 ? 8.253 -9.460 -6.768 1.00 82.50 88 TYR A C 1
ATOM 718 O O . TYR A 1 88 ? 9.254 -9.261 -7.455 1.00 82.50 88 TYR A O 1
ATOM 726 N N . LEU A 1 89 ? 7.723 -8.524 -5.973 1.00 82.31 89 LEU A N 1
ATOM 727 C CA . LEU A 1 89 ? 8.256 -7.168 -5.892 1.00 82.31 89 LEU A CA 1
ATOM 728 C C . LEU A 1 89 ? 9.681 -7.154 -5.321 1.00 82.31 89 LEU A C 1
ATOM 730 O O . LEU A 1 89 ? 10.555 -6.517 -5.894 1.00 82.31 89 LEU A O 1
ATOM 734 N N . LYS A 1 90 ? 9.947 -7.904 -4.244 1.00 83.12 90 LYS A N 1
ATOM 735 C CA . LYS A 1 90 ? 11.296 -8.019 -3.662 1.00 83.12 90 LYS A CA 1
ATOM 736 C C . LYS A 1 90 ? 12.325 -8.534 -4.665 1.00 83.12 90 LYS A C 1
ATOM 738 O O . LYS A 1 90 ? 13.409 -7.965 -4.751 1.00 83.12 90 LYS A O 1
ATOM 743 N N . ALA A 1 91 ? 11.968 -9.558 -5.442 1.00 85.00 91 ALA A N 1
ATOM 744 C CA . ALA A 1 91 ? 12.847 -10.107 -6.467 1.00 85.00 91 ALA A CA 1
ATOM 745 C C . ALA A 1 91 ? 13.195 -9.068 -7.544 1.00 85.00 91 ALA A C 1
ATOM 747 O O . ALA A 1 91 ? 14.358 -8.937 -7.906 1.00 85.00 91 ALA A O 1
ATOM 748 N N . HIS A 1 92 ? 12.210 -8.288 -8.000 1.00 79.00 92 HIS A N 1
ATOM 749 C CA . HIS A 1 92 ? 12.413 -7.252 -9.020 1.00 79.00 92 HIS A CA 1
ATOM 750 C C . HIS A 1 92 ? 13.144 -6.008 -8.502 1.00 79.00 92 HIS A C 1
ATOM 752 O O . HIS A 1 92 ? 13.769 -5.294 -9.282 1.00 79.00 92 HIS A O 1
ATOM 758 N N . LEU A 1 93 ? 13.078 -5.742 -7.196 1.00 81.38 93 LEU A N 1
ATOM 759 C CA . LEU A 1 93 ? 13.790 -4.639 -6.547 1.00 81.38 93 LEU A CA 1
ATOM 760 C C . LEU A 1 93 ? 15.187 -5.035 -6.043 1.00 81.38 93 LEU A C 1
ATOM 762 O O . LEU A 1 93 ? 15.839 -4.221 -5.395 1.00 81.38 93 LEU A O 1
ATOM 766 N N . ASN A 1 94 ? 15.644 -6.267 -6.302 1.00 79.19 94 ASN A N 1
ATOM 767 C CA . ASN A 1 94 ? 16.880 -6.827 -5.741 1.00 79.19 94 ASN A CA 1
ATOM 768 C C . ASN A 1 94 ? 16.954 -6.726 -4.199 1.00 79.19 94 ASN A C 1
ATOM 770 O O . ASN A 1 94 ? 18.032 -6.587 -3.629 1.00 79.19 94 ASN A O 1
ATOM 774 N N . MET A 1 95 ? 15.806 -6.796 -3.514 1.00 67.06 95 MET A N 1
ATOM 775 C CA . MET A 1 95 ? 15.687 -6.719 -2.050 1.00 67.06 95 MET A CA 1
ATOM 776 C C . MET A 1 95 ? 15.602 -8.122 -1.426 1.00 67.06 95 MET A C 1
ATOM 778 O O . MET A 1 95 ? 14.576 -8.475 -0.828 1.00 67.06 95 MET A O 1
ATOM 782 N N . TRP A 1 96 ? 16.648 -8.927 -1.627 1.00 51.38 96 TRP A N 1
ATOM 783 C CA . TRP A 1 96 ? 16.804 -10.256 -1.019 1.00 51.38 96 TRP A CA 1
ATOM 784 C C . TRP A 1 96 ? 17.436 -10.173 0.369 1.00 51.38 96 TRP A C 1
ATOM 786 O O . TRP A 1 96 ? 18.394 -9.386 0.532 1.00 51.38 96 TRP A O 1
#

Foldseek 3Di:
DWDDQDPATQPDDDPPDAPVRNLVQLDDDDPPVCPVVVVVVVVPVVCPDPVNCCVPVVAAEAEDCRSSQAQPARPVRNYHYHHDVVVVSCVSVVVD

pLDDT: mean 78.74, std 12.69, range [38.44, 92.38]

Organism: NCBI:txid2587417

Radius of gyration: 14.93 Å; chains: 1; bounding box: 35×32×40 Å

Secondary structure (DSSP, 8-state):
-PPEETTEEPP---TTS-HHHHHHHHSPPPPGGGHHHHHHHHH-TTT--HHHHHHHH--EEEEES-GGGTT-EETTTTEEEEE--HHHHHHHTT--